Protein AF-A0A0U1NQ60-F1 (afdb_monomer_lite)

Foldseek 3Di:
DDWDWDDDPPFWIWIWDDPDPQWIKIKIWGQDPQAIKIWIDIPPPVPRVQIFIADDNDRVRRVVRRVVSD

pLDDT: mean 87.24, std 9.66, range [56.03, 96.69]

Structure (mmCIF, N/CA/C/O backbone):
data_AF-A0A0U1NQ60-F1
#
_entry.id   AF-A0A0U1NQ60-F1
#
loop_
_atom_site.group_PDB
_atom_site.id
_atom_site.type_symbol
_atom_site.label_atom_id
_atom_site.label_alt_id
_atom_site.label_comp_id
_atom_site.label_asym_id
_atom_site.label_entity_id
_atom_site.label_seq_id
_atom_site.pdbx_PDB_ins_code
_atom_site.Cartn_x
_atom_site.Cartn_y
_atom_site.Cartn_z
_atom_site.occupancy
_atom_site.B_iso_or_equiv
_atom_site.auth_seq_id
_atom_site.auth_comp_id
_atom_site.auth_asym_id
_atom_site.auth_atom_id
_atom_site.pdbx_PDB_model_num
ATOM 1 N N . MET A 1 1 ? -14.495 8.154 4.871 1.00 71.31 1 MET A N 1
ATOM 2 C CA . MET A 1 1 ? -13.120 7.755 4.515 1.00 71.31 1 MET A CA 1
ATOM 3 C C . MET A 1 1 ? -12.331 9.008 4.185 1.00 71.31 1 MET A C 1
ATOM 5 O O . MET A 1 1 ? -12.844 9.839 3.442 1.00 71.31 1 MET A O 1
ATOM 9 N N . ARG A 1 2 ? -11.152 9.193 4.782 1.00 84.50 2 ARG A N 1
ATOM 10 C CA . ARG A 1 2 ? -10.265 10.326 4.482 1.00 84.50 2 ARG A CA 1
ATOM 11 C C . ARG A 1 2 ? -8.942 9.780 3.973 1.00 84.50 2 ARG A C 1
ATOM 13 O O . ARG A 1 2 ? -8.342 8.961 4.656 1.00 84.50 2 ARG A O 1
ATOM 20 N N . THR A 1 3 ? -8.494 10.284 2.831 1.00 86.25 3 THR A N 1
ATOM 21 C CA . THR A 1 3 ? -7.194 9.931 2.258 1.00 86.25 3 THR A CA 1
ATOM 22 C C . THR A 1 3 ? -6.239 11.109 2.401 1.00 86.25 3 THR A C 1
ATOM 24 O O . THR A 1 3 ? -6.621 12.258 2.161 1.00 86.25 3 THR A O 1
ATOM 27 N N . ARG A 1 4 ? -5.006 10.840 2.825 1.00 88.31 4 ARG A N 1
ATOM 28 C CA . ARG A 1 4 ? -3.884 11.780 2.776 1.00 88.31 4 ARG A CA 1
ATOM 29 C C . ARG A 1 4 ? -2.796 11.182 1.908 1.00 88.31 4 ARG A C 1
ATOM 31 O O . ARG A 1 4 ? -2.463 10.018 2.075 1.00 88.31 4 ARG A O 1
ATOM 38 N N . THR A 1 5 ? -2.235 11.990 1.023 1.00 90.12 5 THR A N 1
ATOM 39 C CA . THR A 1 5 ? -1.139 11.571 0.151 1.00 90.12 5 THR A CA 1
ATOM 40 C C . THR A 1 5 ? 0.055 12.464 0.414 1.00 90.12 5 THR A C 1
ATOM 42 O O . THR A 1 5 ? -0.088 13.686 0.518 1.00 90.12 5 THR A O 1
ATOM 45 N N . LYS A 1 6 ? 1.229 11.855 0.534 1.00 90.19 6 LYS A N 1
ATOM 46 C CA . LYS A 1 6 ? 2.498 12.547 0.688 1.00 90.19 6 LYS A CA 1
ATOM 47 C C . LYS A 1 6 ? 3.520 11.924 -0.252 1.00 90.19 6 LYS A C 1
ATOM 49 O O . LYS A 1 6 ? 3.899 10.772 -0.079 1.00 90.19 6 LYS A O 1
ATOM 54 N N . SER A 1 7 ? 3.956 12.695 -1.236 1.00 87.31 7 SER A N 1
ATOM 55 C CA . SER A 1 7 ? 4.973 12.274 -2.198 1.00 87.31 7 SER A CA 1
ATOM 56 C C . SER A 1 7 ? 6.353 12.740 -1.742 1.00 87.31 7 SER A C 1
ATOM 58 O O . SER A 1 7 ? 6.511 13.856 -1.242 1.00 87.31 7 SER A O 1
ATOM 60 N N . TYR A 1 8 ? 7.343 11.873 -1.905 1.00 85.25 8 TYR A N 1
ATOM 61 C CA . TYR A 1 8 ? 8.743 12.093 -1.579 1.00 85.25 8 TYR A CA 1
ATOM 62 C C . TYR A 1 8 ? 9.561 11.867 -2.853 1.00 85.25 8 TYR A C 1
ATOM 64 O O . TYR A 1 8 ? 10.010 10.759 -3.133 1.00 85.25 8 TYR A O 1
ATOM 72 N N . GLY A 1 9 ? 9.719 12.934 -3.640 1.00 84.94 9 GLY A N 1
ATOM 73 C CA . GLY A 1 9 ? 10.299 12.841 -4.982 1.00 84.94 9 GLY A CA 1
ATOM 74 C C . GLY A 1 9 ? 9.412 12.050 -5.949 1.00 84.94 9 GLY A C 1
ATOM 75 O O . GLY A 1 9 ? 8.211 11.904 -5.716 1.00 84.94 9 GLY A O 1
ATOM 76 N N . ASP A 1 10 ? 10.021 11.547 -7.025 1.00 81.31 10 ASP A N 1
ATOM 77 C CA . ASP A 1 10 ? 9.331 10.766 -8.065 1.00 81.31 10 ASP A CA 1
ATOM 78 C C . ASP A 1 10 ? 9.255 9.261 -7.750 1.00 81.31 10 ASP A C 1
ATOM 80 O O . ASP A 1 10 ? 8.509 8.527 -8.405 1.00 81.31 10 ASP A O 1
ATOM 84 N N . ASP A 1 11 ? 10.003 8.808 -6.740 1.00 87.06 11 ASP A N 1
ATOM 85 C CA . ASP A 1 11 ? 10.231 7.384 -6.477 1.00 87.06 11 ASP A CA 1
ATOM 86 C C . ASP A 1 11 ? 9.379 6.821 -5.334 1.00 87.06 11 ASP A C 1
ATOM 88 O O . ASP A 1 11 ? 9.174 5.609 -5.277 1.00 87.06 11 ASP A O 1
ATOM 92 N N . LEU A 1 12 ? 8.867 7.673 -4.435 1.00 90.00 12 LEU A N 1
ATOM 93 C CA . LEU A 1 12 ? 8.089 7.253 -3.268 1.00 90.00 12 LEU A CA 1
ATOM 94 C C . LEU A 1 12 ? 6.836 8.113 -3.066 1.00 90.00 12 LEU A C 1
ATOM 96 O O . LEU A 1 12 ? 6.894 9.337 -2.956 1.00 90.00 12 LEU A O 1
ATOM 100 N N . GLU A 1 13 ? 5.694 7.456 -2.909 1.00 94.00 13 GLU A N 1
ATOM 101 C CA . GLU A 1 13 ? 4.428 8.062 -2.508 1.00 94.00 13 GLU A CA 1
ATOM 102 C C . GLU A 1 13 ? 3.838 7.299 -1.319 1.00 94.00 13 GLU A C 1
ATOM 104 O O . GLU A 1 13 ? 3.697 6.082 -1.356 1.00 94.00 13 GLU A O 1
ATOM 109 N N . ILE A 1 14 ? 3.473 8.015 -0.258 1.00 92.19 14 ILE A N 1
ATOM 110 C CA . ILE A 1 14 ? 2.803 7.451 0.914 1.00 92.19 14 ILE A CA 1
ATOM 111 C C . ILE A 1 14 ? 1.341 7.888 0.896 1.00 92.19 14 ILE A C 1
ATOM 113 O O . ILE A 1 14 ? 1.044 9.086 0.879 1.00 92.19 14 ILE A O 1
ATOM 117 N N . ARG A 1 15 ? 0.422 6.924 0.936 1.00 93.00 15 ARG A N 1
ATOM 118 C CA . ARG A 1 15 ? -1.017 7.154 1.095 1.00 93.00 15 ARG A CA 1
ATOM 119 C C . ARG A 1 15 ? -1.485 6.648 2.448 1.00 93.00 15 ARG A C 1
ATOM 121 O O . ARG A 1 15 ? -1.257 5.502 2.804 1.00 93.00 15 ARG A O 1
ATOM 128 N N . GLU A 1 16 ? -2.191 7.485 3.184 1.00 91.19 16 GLU A N 1
ATOM 129 C CA . GLU A 1 16 ? -2.856 7.115 4.428 1.00 91.19 16 GLU A CA 1
ATOM 130 C C . GLU A 1 16 ? -4.365 7.164 4.214 1.00 91.19 16 GLU A C 1
ATOM 132 O O . GLU A 1 16 ? -4.922 8.214 3.887 1.00 91.19 16 GLU A O 1
ATOM 137 N N . ILE A 1 17 ? -5.033 6.031 4.404 1.00 90.00 17 ILE A N 1
ATOM 138 C CA . ILE A 1 17 ? -6.478 5.878 4.267 1.00 90.00 17 ILE A CA 1
ATOM 139 C C . ILE A 1 17 ? -7.064 5.653 5.657 1.00 90.00 17 ILE A C 1
ATOM 141 O O . ILE A 1 17 ? -6.993 4.560 6.214 1.00 90.00 17 ILE A O 1
ATOM 145 N N . THR A 1 18 ? -7.681 6.684 6.227 1.00 87.94 18 THR A N 1
ATOM 146 C CA . THR A 1 18 ? -8.437 6.561 7.476 1.00 87.94 18 THR A CA 1
ATOM 147 C C . THR A 1 18 ? -9.853 6.084 7.157 1.00 87.94 18 THR A C 1
ATOM 149 O O . THR A 1 18 ? -10.685 6.836 6.624 1.00 87.94 18 THR A O 1
ATOM 152 N N . VAL A 1 19 ? -10.128 4.823 7.491 1.00 84.00 19 VAL A N 1
ATOM 153 C CA . VAL A 1 19 ? -11.437 4.183 7.307 1.00 84.00 19 VAL A CA 1
ATOM 154 C C . VAL A 1 19 ? -12.395 4.644 8.408 1.00 84.00 19 VAL A C 1
ATOM 156 O O . VAL A 1 19 ? -13.509 5.082 8.118 1.00 84.00 19 VAL A O 1
ATOM 159 N N . ASN A 1 20 ? -11.939 4.632 9.665 1.00 82.25 20 ASN A N 1
ATOM 160 C CA . ASN A 1 20 ? -12.668 5.128 10.837 1.00 82.25 20 ASN A CA 1
ATOM 161 C C . ASN A 1 20 ? -11.683 5.602 11.932 1.00 82.25 20 ASN A C 1
ATOM 163 O O . ASN A 1 20 ? -10.479 5.653 11.701 1.00 82.25 20 ASN A O 1
ATOM 167 N N . LYS A 1 21 ? -12.173 5.967 13.129 1.00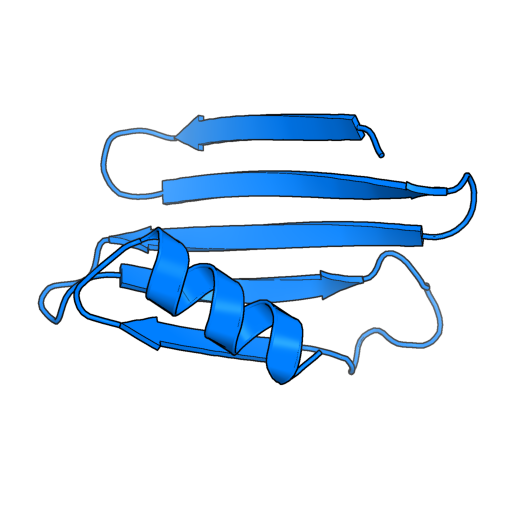 76.06 21 LYS A N 1
ATOM 168 C CA . LYS A 1 21 ? -11.318 6.452 14.236 1.00 76.06 21 LYS A CA 1
ATOM 169 C C . LYS A 1 21 ? -10.29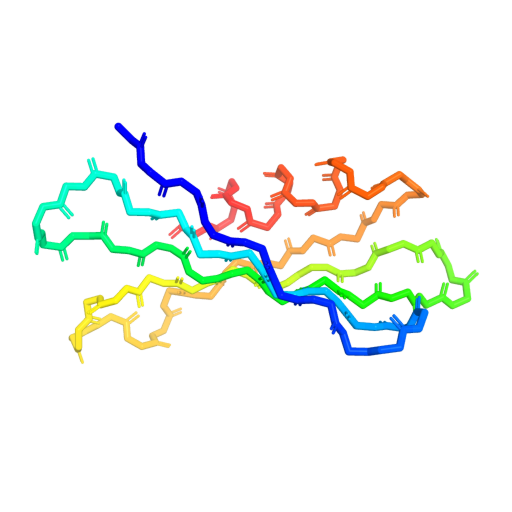5 5.422 14.750 1.00 76.06 21 LYS A C 1
ATOM 171 O O . LYS A 1 21 ? -9.354 5.826 15.420 1.00 76.06 21 LYS A O 1
ATOM 176 N N . ALA A 1 22 ? -10.494 4.134 14.474 1.00 7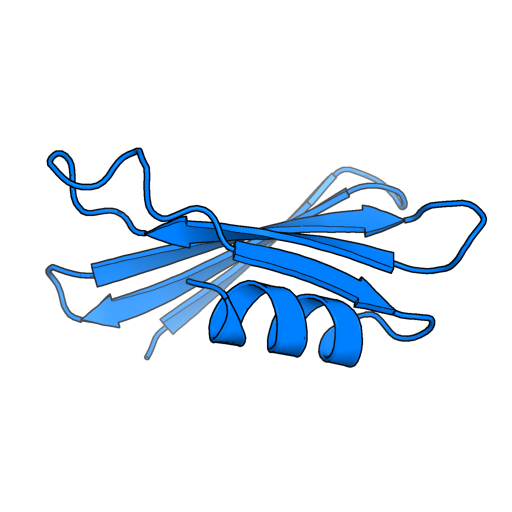8.25 22 ALA A N 1
ATOM 177 C CA . ALA A 1 22 ? -9.657 3.035 14.953 1.00 78.25 22 ALA A CA 1
ATOM 178 C C . ALA A 1 22 ? -8.742 2.440 13.867 1.00 78.25 22 ALA A C 1
ATOM 180 O O . ALA A 1 22 ? -7.743 1.811 14.202 1.00 78.25 22 ALA A O 1
ATOM 181 N N . LEU A 1 23 ? -9.063 2.645 12.583 1.00 83.88 23 LEU A N 1
ATOM 182 C CA . LEU A 1 23 ? -8.363 2.027 11.460 1.00 83.88 23 LEU A CA 1
ATOM 183 C C . LEU A 1 23 ? -7.863 3.071 10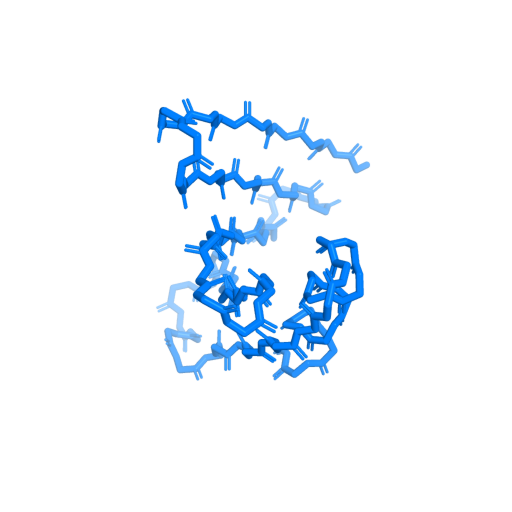.460 1.00 83.88 23 LEU A C 1
ATOM 185 O O . LEU A 1 23 ? -8.645 3.737 9.772 1.00 83.88 23 LEU A O 1
ATOM 189 N N . THR A 1 24 ? -6.542 3.142 10.342 1.00 88.81 24 THR A N 1
ATOM 190 C CA . THR A 1 24 ? -5.826 3.793 9.248 1.00 88.81 24 THR A CA 1
ATOM 191 C C . THR A 1 24 ? -4.972 2.758 8.528 1.00 88.81 24 THR A C 1
ATOM 193 O O . THR A 1 24 ? -4.276 1.979 9.171 1.00 88.81 24 THR A O 1
ATOM 196 N N . ILE A 1 25 ? -5.048 2.744 7.201 1.00 89.88 25 ILE A N 1
ATOM 197 C CA . ILE A 1 25 ? -4.193 1.939 6.332 1.00 89.88 25 ILE A CA 1
ATOM 198 C C . ILE A 1 25 ? -3.127 2.870 5.765 1.00 89.88 25 ILE A C 1
ATOM 200 O O . ILE A 1 25 ? -3.460 3.857 5.109 1.00 89.88 25 ILE A O 1
ATOM 204 N N . THR A 1 26 ? -1.860 2.582 6.026 1.00 91.94 26 THR A N 1
ATOM 205 C CA . THR A 1 26 ? -0.726 3.287 5.428 1.00 91.94 26 THR A CA 1
ATOM 206 C C . THR A 1 26 ? -0.192 2.449 4.281 1.00 91.94 26 THR A C 1
ATOM 208 O O . THR A 1 26 ? 0.052 1.259 4.450 1.00 91.94 26 THR A O 1
ATOM 211 N N . ILE A 1 27 ? -0.011 3.078 3.127 1.00 93.56 27 ILE A N 1
ATOM 212 C CA . ILE A 1 27 ? 0.421 2.443 1.891 1.00 93.56 27 ILE A CA 1
ATOM 213 C C . ILE A 1 27 ? 1.654 3.179 1.396 1.00 93.56 27 ILE A C 1
ATOM 215 O O . ILE A 1 27 ? 1.591 4.376 1.122 1.00 93.56 27 ILE A O 1
ATOM 219 N N . GLU A 1 28 ? 2.763 2.470 1.287 1.00 93.75 28 GLU A N 1
ATOM 220 C CA . GLU A 1 28 ? 4.008 2.974 0.719 1.00 93.75 28 GLU A CA 1
ATOM 221 C C . GLU A 1 28 ? 4.111 2.470 -0.716 1.00 93.75 28 GLU A C 1
ATOM 223 O O . GLU A 1 28 ? 4.047 1.268 -0.956 1.00 93.75 28 GLU A O 1
ATOM 228 N N . ILE A 1 29 ? 4.217 3.386 -1.672 1.00 95.31 29 ILE A N 1
ATOM 229 C CA . ILE A 1 29 ? 4.219 3.116 -3.107 1.00 95.31 29 ILE A CA 1
ATOM 230 C C . ILE A 1 29 ? 5.580 3.526 -3.653 1.00 95.31 29 ILE A C 1
ATOM 232 O O . ILE A 1 29 ? 5.938 4.700 -3.622 1.00 95.31 29 ILE A O 1
ATOM 236 N N . PHE A 1 30 ? 6.303 2.560 -4.189 1.00 94.50 30 PHE A N 1
ATOM 237 C CA . PHE A 1 30 ? 7.620 2.716 -4.773 1.00 94.50 30 PHE A CA 1
ATOM 238 C C . PHE A 1 30 ? 7.527 2.588 -6.286 1.00 94.50 30 PHE A C 1
ATOM 240 O O . PHE A 1 30 ? 6.896 1.660 -6.799 1.00 94.50 30 PHE A O 1
ATOM 247 N N . LYS A 1 31 ? 8.196 3.484 -7.003 1.00 93.62 31 LYS A N 1
ATOM 248 C CA . LYS A 1 31 ? 8.478 3.289 -8.422 1.00 93.62 31 LYS A CA 1
ATOM 249 C C . LYS A 1 31 ? 9.706 2.388 -8.546 1.00 93.62 31 LYS A C 1
ATOM 251 O O . LYS A 1 31 ? 10.755 2.680 -7.978 1.00 93.62 31 LYS A O 1
ATOM 256 N N . VAL A 1 32 ? 9.565 1.277 -9.256 1.00 93.00 32 VAL A N 1
ATOM 257 C CA . VAL A 1 32 ? 1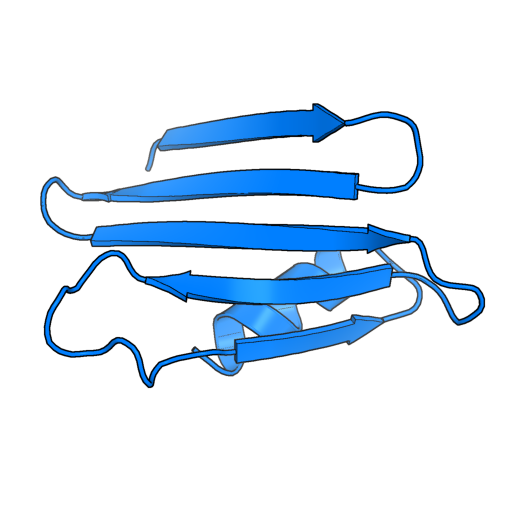0.621 0.278 -9.471 1.00 93.00 32 VAL A CA 1
ATOM 258 C C . VAL A 1 32 ? 10.797 0.039 -10.975 1.00 93.00 32 VAL A C 1
ATOM 260 O O . VAL A 1 32 ? 9.907 0.399 -11.748 1.00 93.00 32 VAL A O 1
ATOM 263 N N . PRO A 1 33 ? 11.921 -0.535 -11.440 1.00 92.50 33 PRO A N 1
ATOM 264 C CA . PRO A 1 33 ? 12.120 -0.808 -12.867 1.00 92.50 33 PRO A CA 1
ATOM 265 C C . PRO A 1 33 ? 10.987 -1.628 -13.507 1.00 92.50 33 PRO A C 1
ATOM 267 O O . PRO A 1 33 ? 10.666 -1.426 -14.674 1.00 92.50 33 PRO A O 1
ATOM 270 N N . GLU A 1 34 ? 10.358 -2.513 -12.734 1.00 91.56 34 GLU A N 1
ATOM 271 C CA . GLU A 1 34 ? 9.264 -3.392 -13.152 1.00 91.56 34 GLU A CA 1
ATOM 272 C C . GLU A 1 34 ? 7.870 -2.727 -13.095 1.00 91.56 34 GLU A C 1
ATOM 274 O O . GLU A 1 34 ? 6.876 -3.380 -13.403 1.00 91.56 34 GLU A O 1
ATOM 279 N N . GLY A 1 35 ? 7.774 -1.451 -12.695 1.00 93.69 35 GLY A N 1
ATOM 280 C CA . GLY A 1 35 ? 6.514 -0.711 -12.560 1.00 93.69 35 GLY A CA 1
ATOM 281 C C . GLY A 1 35 ? 6.368 -0.042 -11.192 1.00 93.69 35 GLY A C 1
ATOM 282 O O . GLY A 1 35 ? 7.174 0.804 -10.799 1.00 93.69 35 GLY A O 1
ATOM 283 N N . PHE A 1 36 ? 5.324 -0.410 -10.453 1.00 96.00 36 PHE A N 1
ATOM 284 C CA . PHE A 1 36 ? 5.049 0.085 -9.108 1.00 96.00 36 PHE A CA 1
ATOM 285 C C . PHE A 1 36 ? 4.963 -1.065 -8.119 1.00 96.00 36 PHE A C 1
ATOM 287 O O . PHE A 1 36 ? 4.309 -2.075 -8.375 1.00 96.00 36 PHE A O 1
ATOM 294 N N . LYS A 1 37 ? 5.608 -0.880 -6.970 1.00 95.62 3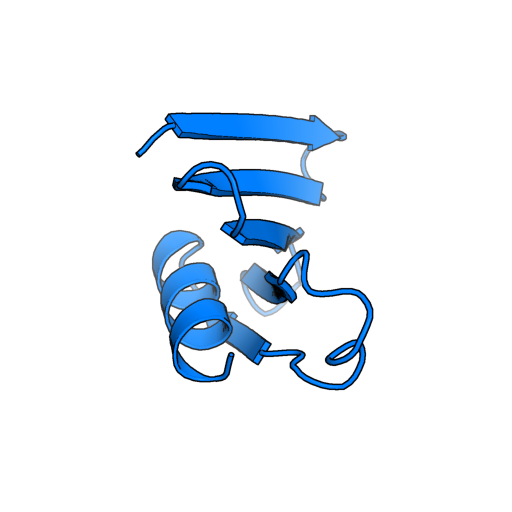7 LYS A N 1
ATOM 295 C CA . LYS A 1 37 ? 5.555 -1.796 -5.837 1.00 95.62 37 LYS A CA 1
ATOM 296 C C . LYS A 1 37 ? 4.910 -1.098 -4.652 1.00 95.62 37 LYS A C 1
ATOM 298 O O . LYS A 1 37 ? 5.312 0.008 -4.305 1.00 95.62 37 LYS A O 1
ATOM 303 N N . SER A 1 38 ? 3.943 -1.728 -4.005 1.00 95.56 38 SER A N 1
ATOM 304 C CA . SER A 1 38 ? 3.236 -1.164 -2.861 1.00 95.56 38 SER A CA 1
ATOM 305 C C . SER A 1 38 ? 3.317 -2.072 -1.647 1.00 95.56 38 SER A C 1
ATOM 307 O O . SER A 1 38 ? 3.305 -3.293 -1.771 1.00 95.56 38 SER A O 1
ATOM 309 N N . PHE A 1 39 ? 3.363 -1.460 -0.470 1.00 93.38 39 PHE A N 1
ATOM 310 C CA . PHE A 1 39 ? 3.263 -2.140 0.814 1.00 93.38 39 PHE A CA 1
ATOM 311 C C . PHE A 1 39 ? 2.173 -1.470 1.635 1.00 93.38 39 PHE A C 1
ATOM 313 O O . PHE A 1 39 ? 2.230 -0.260 1.849 1.00 93.38 39 PHE A O 1
ATOM 320 N N . ALA A 1 40 ? 1.185 -2.237 2.079 1.00 92.31 40 ALA A N 1
ATOM 321 C CA . ALA A 1 40 ? 0.102 -1.760 2.922 1.00 92.31 40 ALA A CA 1
ATOM 322 C C . ALA A 1 40 ? 0.257 -2.315 4.339 1.00 92.31 40 ALA A C 1
ATOM 324 O O . ALA A 1 40 ? 0.594 -3.481 4.531 1.00 92.31 40 ALA A O 1
ATOM 325 N N . ARG A 1 41 ? -0.020 -1.474 5.333 1.00 90.31 41 ARG A N 1
ATOM 326 C CA . ARG A 1 41 ? -0.082 -1.846 6.750 1.00 90.31 41 ARG A CA 1
ATOM 327 C C . ARG A 1 41 ? -1.244 -1.140 7.425 1.00 90.31 41 ARG A C 1
ATOM 329 O O . ARG A 1 41 ? -1.608 -0.035 7.022 1.00 90.31 41 ARG A O 1
ATOM 336 N N . ASN A 1 42 ? -1.808 -1.738 8.467 1.00 88.06 42 ASN A N 1
ATOM 337 C CA . ASN A 1 42 ? -2.861 -1.104 9.258 1.00 88.06 42 ASN A CA 1
ATOM 338 C C . ASN A 1 42 ? -2.321 -0.512 10.575 1.00 88.06 42 ASN A C 1
ATOM 340 O O . ASN A 1 42 ? -1.218 -0.815 11.014 1.00 88.06 42 ASN A O 1
ATOM 344 N N . SER A 1 43 ? -3.109 0.364 11.197 1.00 81.62 43 SER A N 1
ATOM 345 C CA . SER A 1 43 ? -2.761 1.055 12.443 1.00 81.62 43 SER A CA 1
ATOM 346 C C . SER A 1 43 ? -3.041 0.252 13.720 1.00 81.62 43 SER A C 1
ATOM 348 O O . SER A 1 43 ? -2.959 0.821 14.812 1.00 81.62 43 SER A O 1
ATOM 350 N N . TYR A 1 44 ? -3.445 -1.021 13.629 1.00 77.00 44 TYR A N 1
ATOM 351 C CA . TYR A 1 44 ? -3.698 -1.826 14.821 1.00 77.00 44 TYR A CA 1
ATOM 352 C C . TYR A 1 44 ? -2.377 -2.315 15.419 1.00 77.00 44 TYR A C 1
ATOM 354 O O . TYR A 1 44 ? -1.732 -3.208 14.888 1.00 77.00 44 TYR A O 1
ATOM 362 N N . ILE A 1 45 ? -2.044 -1.780 16.596 1.00 59.81 45 ILE A N 1
ATOM 363 C CA . ILE A 1 45 ? -0.798 -2.020 17.354 1.00 59.81 45 ILE A CA 1
ATOM 364 C C . ILE A 1 45 ? -0.553 -3.511 17.679 1.00 59.81 45 ILE A C 1
ATOM 366 O O . ILE A 1 45 ? 0.564 -3.916 17.970 1.00 59.81 45 ILE A O 1
ATOM 370 N N . HIS A 1 46 ? -1.591 -4.351 17.649 1.00 61.59 46 HIS A N 1
ATOM 371 C CA . HIS A 1 46 ? -1.480 -5.792 17.917 1.00 61.59 46 HIS A CA 1
ATOM 372 C C . HIS A 1 46 ? -1.357 -6.652 16.650 1.00 61.59 46 HIS A C 1
ATOM 374 O O . HIS A 1 46 ? -1.298 -7.876 16.744 1.00 61.59 46 HIS A O 1
ATOM 380 N N . HIS A 1 47 ? -1.331 -6.024 15.474 1.00 62.16 47 HIS A N 1
ATOM 381 C CA . HIS A 1 47 ? -1.337 -6.687 14.176 1.00 62.16 47 HIS A CA 1
ATOM 382 C C . HIS A 1 47 ? -0.216 -6.174 13.263 1.00 62.16 47 HIS A C 1
ATOM 384 O O . HIS A 1 47 ? -0.396 -6.096 12.051 1.00 62.16 47 HIS A O 1
ATOM 390 N N . ASP A 1 48 ? 0.967 -5.904 13.825 1.00 56.03 48 ASP A N 1
ATOM 391 C CA . ASP A 1 48 ? 2.172 -5.494 13.077 1.00 56.03 48 ASP A CA 1
ATOM 392 C C . ASP A 1 48 ? 2.578 -6.490 11.966 1.00 56.03 48 ASP A C 1
ATOM 394 O O . ASP A 1 48 ? 3.369 -6.167 11.083 1.00 56.03 48 ASP A O 1
ATOM 398 N N . HIS A 1 49 ? 2.027 -7.708 11.997 1.00 60.62 49 HIS A N 1
ATOM 399 C CA . HIS A 1 49 ? 2.231 -8.766 11.005 1.00 60.62 49 HIS A CA 1
ATOM 400 C C . HIS A 1 49 ? 1.299 -8.676 9.786 1.00 60.62 49 HIS A C 1
ATOM 402 O O . HIS A 1 49 ? 1.509 -9.409 8.821 1.00 60.62 49 HIS A O 1
ATOM 408 N N . LEU A 1 50 ? 0.258 -7.837 9.826 1.00 65.31 50 LEU A N 1
ATOM 409 C CA . LEU A 1 50 ? -0.649 -7.631 8.697 1.00 65.31 50 LEU A CA 1
ATOM 410 C C . LEU A 1 50 ? 0.007 -6.634 7.741 1.00 65.31 50 LEU A C 1
ATOM 412 O O . LEU A 1 50 ? -0.168 -5.417 7.845 1.00 65.31 50 LEU A O 1
ATOM 416 N N . LEU A 1 51 ? 0.834 -7.193 6.861 1.00 82.50 51 LEU A N 1
ATOM 417 C CA . LEU A 1 51 ? 1.517 -6.511 5.776 1.00 82.50 51 LEU A CA 1
ATOM 418 C C . LEU A 1 51 ? 1.022 -7.111 4.464 1.00 82.50 51 LEU A C 1
ATOM 420 O O . LEU A 1 51 ? 1.243 -8.293 4.214 1.00 82.50 51 LEU A O 1
ATOM 424 N N . GLY A 1 52 ? 0.388 -6.290 3.635 1.00 89.44 52 GLY A N 1
ATOM 425 C CA . GLY A 1 52 ? 0.043 -6.663 2.269 1.00 89.44 52 GLY A CA 1
ATOM 426 C C . GLY A 1 52 ? 1.057 -6.091 1.282 1.00 89.44 52 GLY A C 1
ATOM 427 O O . GLY A 1 52 ? 1.561 -4.979 1.483 1.00 89.44 52 GLY A O 1
ATOM 428 N N . ALA A 1 53 ? 1.375 -6.831 0.222 1.00 93.00 53 ALA A N 1
ATOM 429 C CA . ALA A 1 53 ? 2.279 -6.377 -0.825 1.00 93.00 53 ALA A CA 1
ATOM 430 C C . ALA A 1 53 ? 1.588 -6.390 -2.195 1.00 93.00 53 ALA A C 1
ATOM 432 O O . ALA A 1 53 ? 0.657 -7.137 -2.469 1.00 93.00 53 ALA A O 1
ATOM 433 N N . GLY A 1 54 ? 2.040 -5.515 -3.082 1.00 94.50 54 GLY A N 1
ATOM 434 C CA . GLY A 1 54 ? 1.548 -5.453 -4.450 1.00 94.50 54 GLY A CA 1
ATOM 435 C C . GLY A 1 54 ? 2.672 -5.095 -5.399 1.00 94.50 54 GLY A C 1
ATOM 436 O O . GLY A 1 54 ? 3.533 -4.283 -5.066 1.00 94.50 54 GLY A O 1
ATOM 437 N N . LEU A 1 55 ? 2.685 -5.720 -6.572 1.00 95.00 55 LEU A N 1
ATOM 438 C CA . LEU A 1 55 ? 3.533 -5.330 -7.692 1.00 95.00 55 LEU A CA 1
ATOM 439 C C . LEU A 1 55 ? 2.660 -5.298 -8.942 1.00 95.00 55 LEU A C 1
ATOM 441 O O . LEU A 1 55 ? 1.960 -6.269 -9.232 1.00 95.00 55 LEU A O 1
ATOM 445 N N . HIS A 1 56 ? 2.686 -4.181 -9.658 1.00 96.69 56 HIS A N 1
ATOM 446 C CA . HIS A 1 56 ? 1.893 -4.003 -10.866 1.00 96.69 56 HIS A CA 1
ATOM 447 C C . HIS A 1 56 ? 2.497 -2.916 -11.764 1.00 96.69 56 HIS A C 1
ATOM 449 O O . HIS A 1 56 ? 3.170 -2.007 -11.283 1.00 96.69 56 HIS A O 1
ATOM 455 N N . GLU A 1 57 ? 2.230 -2.978 -13.068 1.00 94.94 57 GLU A N 1
ATOM 456 C CA . GLU A 1 57 ? 2.703 -1.975 -14.037 1.00 94.94 57 GLU A CA 1
ATOM 457 C C . GLU A 1 57 ? 2.080 -0.590 -13.790 1.00 94.94 57 GLU A C 1
ATOM 459 O O . GLU A 1 57 ? 2.712 0.441 -14.012 1.00 94.94 57 GLU A O 1
ATOM 464 N N . ASP A 1 58 ? 0.841 -0.578 -13.290 1.00 94.69 58 ASP A N 1
ATOM 465 C CA . ASP A 1 58 ? 0.098 0.617 -12.883 1.00 94.69 58 ASP A CA 1
ATOM 466 C C . ASP A 1 58 ? 0.088 0.820 -11.359 1.00 94.69 58 ASP A C 1
ATOM 468 O O . ASP A 1 58 ? -0.037 -0.135 -10.584 1.00 94.69 58 ASP A O 1
ATOM 472 N N . LYS A 1 59 ? 0.147 2.091 -10.943 1.00 93.31 59 LYS A N 1
ATOM 473 C CA . LYS A 1 59 ? 0.169 2.512 -9.538 1.00 93.31 59 LYS A CA 1
ATOM 474 C C . LYS A 1 59 ? -1.058 2.026 -8.768 1.00 93.31 59 LYS A C 1
ATOM 476 O O . LYS A 1 59 ? -0.906 1.502 -7.666 1.00 93.31 59 LYS A O 1
ATOM 481 N N . GLU A 1 60 ? -2.257 2.214 -9.313 1.00 94.38 60 GLU A N 1
ATOM 482 C CA . GLU A 1 60 ? -3.492 1.859 -8.610 1.00 94.38 60 GLU A CA 1
ATOM 483 C C . GLU A 1 60 ? -3.649 0.341 -8.513 1.00 94.38 60 GLU A C 1
ATOM 485 O O . GLU A 1 60 ? -4.041 -0.156 -7.460 1.00 94.38 60 GLU A O 1
ATOM 490 N N . GLY A 1 61 ? -3.242 -0.403 -9.547 1.00 94.12 61 GLY A N 1
ATOM 491 C CA . GLY A 1 61 ? -3.215 -1.870 -9.490 1.00 94.12 61 GLY A CA 1
ATOM 492 C C . GLY A 1 61 ? -2.281 -2.409 -8.398 1.00 94.12 61 GLY A C 1
ATOM 493 O O . GLY A 1 61 ? -2.647 -3.319 -7.655 1.00 94.12 61 GLY A O 1
ATOM 494 N N . SER A 1 62 ? -1.104 -1.796 -8.230 1.00 95.25 62 SER A N 1
ATOM 495 C CA . SER A 1 62 ? -0.156 -2.166 -7.169 1.00 95.25 62 SER A CA 1
ATOM 496 C C . SER A 1 62 ? -0.747 -1.908 -5.780 1.00 95.25 62 SER A C 1
ATOM 498 O O . SER A 1 62 ? -0.645 -2.744 -4.881 1.00 95.25 62 SER A O 1
ATOM 500 N N . VAL A 1 63 ? -1.416 -0.766 -5.609 1.00 93.31 63 VAL A N 1
ATOM 501 C CA . VAL A 1 63 ? -2.112 -0.412 -4.366 1.00 93.31 63 VAL A CA 1
ATOM 502 C C . VAL A 1 63 ? -3.265 -1.375 -4.076 1.00 93.31 63 VAL A C 1
ATOM 504 O O . VAL A 1 63 ? -3.414 -1.813 -2.937 1.00 93.31 63 VAL A O 1
ATOM 507 N N . GLU A 1 64 ? -4.066 -1.730 -5.082 1.00 94.31 64 GLU A N 1
ATOM 508 C CA . GLU A 1 64 ? -5.192 -2.654 -4.928 1.00 94.31 64 GLU A CA 1
ATOM 509 C C . GLU A 1 64 ? -4.725 -4.040 -4.467 1.00 94.31 64 GLU A C 1
ATOM 511 O O . GLU A 1 64 ? -5.328 -4.614 -3.559 1.00 94.31 64 GLU A O 1
ATOM 516 N N . PHE A 1 65 ? -3.634 -4.559 -5.037 1.00 94.12 65 PHE A N 1
ATOM 517 C CA . PHE A 1 65 ? -3.038 -5.817 -4.584 1.00 94.12 65 PHE A CA 1
ATOM 518 C C . PHE A 1 65 ? -2.537 -5.733 -3.146 1.00 94.12 65 PHE A C 1
ATOM 520 O O . PHE A 1 65 ? -2.911 -6.577 -2.334 1.00 94.12 65 PHE A O 1
ATOM 527 N N . ALA A 1 66 ? -1.805 -4.672 -2.797 1.00 92.69 66 ALA A N 1
ATOM 528 C CA . ALA A 1 66 ? -1.310 -4.495 -1.436 1.00 92.69 66 ALA A CA 1
ATOM 529 C C . ALA A 1 66 ? -2.444 -4.402 -0.401 1.00 92.69 66 ALA A C 1
ATOM 531 O O . ALA A 1 66 ? -2.308 -4.927 0.696 1.00 92.69 66 ALA A O 1
ATOM 532 N N . ILE A 1 67 ? -3.576 -3.772 -0.731 1.00 90.12 67 ILE A N 1
ATOM 533 C CA . ILE A 1 67 ? -4.743 -3.723 0.167 1.00 90.12 67 ILE A CA 1
ATOM 534 C C . ILE A 1 67 ? -5.453 -5.083 0.247 1.00 90.12 67 ILE A C 1
ATOM 536 O O . ILE A 1 67 ? -5.955 -5.427 1.310 1.00 90.12 67 ILE A O 1
ATOM 540 N N . LYS A 1 68 ? -5.531 -5.850 -0.848 1.00 89.75 68 LYS A N 1
ATOM 541 C CA . LYS A 1 68 ? -6.172 -7.180 -0.851 1.00 89.75 68 LYS A CA 1
ATOM 542 C C . LYS A 1 68 ? -5.406 -8.218 -0.033 1.00 89.75 68 LYS A C 1
ATOM 544 O O . LYS A 1 68 ? -6.031 -9.146 0.472 1.00 89.75 68 LYS A O 1
ATOM 549 N N . GLU A 1 69 ? -4.085 -8.088 0.052 1.00 87.31 69 GLU A N 1
ATOM 550 C CA . GLU A 1 69 ? -3.240 -8.965 0.870 1.00 87.31 69 GLU A CA 1
ATOM 551 C C . GLU A 1 69 ? -3.202 -8.582 2.363 1.00 87.31 69 GLU A C 1
ATOM 553 O O . GLU A 1 69 ? -2.650 -9.341 3.158 1.00 87.31 69 GLU A O 1
ATOM 558 N N . LEU A 1 70 ? -3.765 -7.427 2.742 1.00 80.50 70 LEU A N 1
ATOM 559 C CA . LEU A 1 70 ? -3.795 -6.899 4.114 1.00 80.50 70 LEU A CA 1
ATOM 560 C C . LEU A 1 70 ? -4.956 -7.464 4.949 1.00 80.50 70 LEU A C 1
ATOM 562 O O . LEU A 1 70 ? -4.717 -7.737 6.150 1.00 80.50 70 LEU A O 1
#

Secondary structure (DSSP, 8-state):
-EEEEEEETTTEEEEEEE-SSS-EEEEEEEEETTEEEEEEEES-TT-TT-EEEEEESSHHHHHHHHHHT-

Sequence (70 aa):
MRTRTKSYGDDLEIREITVNKALTITIEIFKVPEGFKSFARNSYIHHDHLLGAGLHEDKEGSVEFAIKEL

Organism: NCBI:txid1499688

Radius of gyration: 11.73 Å; chains: 1; bounding box: 25×22×32 Å